Protein AF-F6FWV5-F1 (afdb_monomer_lite)

Foldseek 3Di:
DVQLV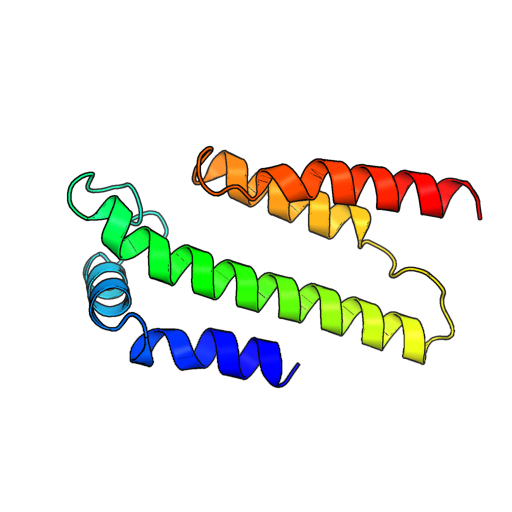VQLVCLCVVQVVLVVVVVVVVDPLCCPVDVVCNVSVVVSVLSNLVSVLCVVLVVQVVVCVVVVHDHGDCQLVSLVVQLVVCCVNDVPSPSVVSNVVSVVSVVVVVVD

pLDDT: mean 86.51, std 9.68, range [54.69, 96.81]

Secondary structure (DSSP, 8-state):
-HHHHHHHHHHHHH-HHHHHHHHHT-STTTTSSSHHHHHHHHHHHHHHHHHHHHHHHHHHHHHHHHTT-SSPTTHHHHHHHHHHHHHHH-GGGSGGGHHHHHHHHHHHHT--

Radius of gyration: 16.15 Å; chains: 1; bounding box: 34×23×44 Å

Organism: Isoptericola variabilis (strain 225) (NCBI:txid743718)

Sequence (112 aa):
MVLAAVHVAATPVFYPESVRSILDARVLGAVDSDPAQATLRGVAFWYVTVGLVLGLVGSSVMAAERRGDGAPRGFATLMAATGLWGVVLSAVSGFWFSFPIAWLARRSSRRR

InterPro domains:
  IPR045590 Protein of unknown function DUF6463 [PF20064] (1-111)

Structure (mmCIF, N/CA/C/O backbone):
data_AF-F6FWV5-F1
#
_entry.id   AF-F6FWV5-F1
#
loop_
_atom_site.group_PDB
_atom_site.id
_atom_site.type_symbol
_atom_site.label_atom_id
_atom_site.label_alt_id
_atom_site.label_comp_id
_atom_site.label_asym_id
_atom_site.label_entity_id
_atom_site.label_seq_id
_atom_site.pdbx_PDB_ins_code
_atom_site.Cartn_x
_atom_site.Cartn_y
_atom_site.Cartn_z
_atom_site.occupancy
_atom_site.B_iso_or_equiv
_atom_site.auth_seq_id
_atom_site.auth_comp_id
_atom_site.auth_asym_id
_atom_site.auth_atom_id
_atom_site.pdbx_PDB_model_num
ATOM 1 N N . MET A 1 1 ? -12.416 -9.954 1.082 1.00 83.50 1 MET A N 1
ATOM 2 C CA . MET A 1 1 ? -11.261 -10.823 0.750 1.00 83.50 1 MET A CA 1
ATOM 3 C C . MET A 1 1 ? -11.247 -11.228 -0.706 1.00 83.50 1 MET A C 1
ATOM 5 O O . MET A 1 1 ? -10.224 -11.027 -1.339 1.00 83.50 1 MET A O 1
ATOM 9 N N . VAL A 1 2 ? -12.377 -11.689 -1.251 1.00 88.69 2 VAL A N 1
ATOM 10 C CA . VAL A 1 2 ? -12.517 -11.979 -2.689 1.00 88.69 2 VAL A CA 1
ATOM 11 C C . VAL A 1 2 ? -12.020 -10.822 -3.556 1.00 88.69 2 VAL A C 1
ATOM 13 O O . VAL A 1 2 ? -11.195 -11.050 -4.424 1.00 88.69 2 VAL A O 1
ATOM 16 N N . LEU A 1 3 ? -12.412 -9.577 -3.258 1.00 88.31 3 LEU A N 1
ATOM 17 C CA . LEU A 1 3 ? -11.939 -8.410 -4.011 1.00 88.31 3 LEU A CA 1
ATOM 18 C C . LEU A 1 3 ? -10.408 -8.274 -4.018 1.00 88.31 3 LEU A C 1
ATOM 20 O O . LEU A 1 3 ? -9.832 -8.089 -5.078 1.00 88.31 3 LEU A O 1
ATOM 24 N N . ALA A 1 4 ? -9.749 -8.388 -2.861 1.00 89.25 4 ALA A N 1
ATOM 25 C CA . ALA A 1 4 ? -8.291 -8.295 -2.765 1.00 89.25 4 ALA A CA 1
ATOM 26 C C . ALA A 1 4 ? -7.599 -9.437 -3.526 1.00 89.25 4 ALA A C 1
ATOM 28 O O . ALA A 1 4 ? -6.635 -9.201 -4.246 1.00 89.25 4 ALA A O 1
ATOM 29 N N . ALA A 1 5 ? -8.131 -10.659 -3.413 1.00 90.44 5 ALA A N 1
ATOM 30 C CA . ALA A 1 5 ? -7.624 -11.816 -4.141 1.00 90.44 5 ALA A CA 1
ATOM 31 C C . ALA A 1 5 ? -7.782 -11.643 -5.658 1.00 90.44 5 ALA A C 1
ATOM 33 O O . ALA A 1 5 ? -6.816 -11.824 -6.389 1.00 90.44 5 ALA A O 1
ATOM 34 N N . VAL A 1 6 ? -8.965 -11.229 -6.123 1.00 93.75 6 VAL A N 1
ATOM 35 C CA . VAL A 1 6 ? -9.241 -10.943 -7.538 1.00 93.75 6 VAL A CA 1
ATOM 36 C C . VAL A 1 6 ? -8.359 -9.806 -8.042 1.00 93.75 6 VAL A C 1
ATOM 38 O O . VAL A 1 6 ? -7.794 -9.926 -9.120 1.00 93.75 6 VAL A O 1
ATOM 41 N N . HIS A 1 7 ? -8.183 -8.741 -7.259 1.00 91.12 7 HIS A N 1
ATOM 42 C CA . HIS A 1 7 ? -7.312 -7.622 -7.606 1.00 91.12 7 HIS A CA 1
ATOM 43 C C . HIS A 1 7 ? -5.877 -8.106 -7.832 1.00 91.12 7 HIS A C 1
ATOM 45 O O . HIS A 1 7 ? -5.339 -7.948 -8.918 1.00 91.12 7 HIS A O 1
ATOM 51 N N . VAL A 1 8 ? -5.282 -8.807 -6.864 1.00 92.62 8 VAL A N 1
ATOM 52 C CA . VAL A 1 8 ? -3.916 -9.334 -7.012 1.00 92.62 8 VAL A CA 1
ATOM 53 C C . VAL A 1 8 ? -3.823 -10.337 -8.169 1.00 92.62 8 VAL A C 1
ATOM 55 O O . VAL A 1 8 ? -2.886 -10.266 -8.964 1.00 92.62 8 VAL A O 1
ATOM 58 N N . ALA A 1 9 ? -4.808 -11.225 -8.318 1.00 92.94 9 ALA A N 1
ATOM 59 C CA . ALA A 1 9 ? -4.844 -12.236 -9.375 1.00 92.94 9 ALA A CA 1
ATOM 60 C C . ALA A 1 9 ? -5.047 -11.650 -10.781 1.00 92.94 9 ALA A C 1
ATOM 62 O O . ALA A 1 9 ? -4.669 -12.283 -11.763 1.00 92.94 9 ALA A O 1
ATOM 63 N N . ALA A 1 10 ? -5.612 -10.447 -10.893 1.00 92.94 10 ALA A N 1
ATOM 64 C CA . ALA A 1 10 ? -5.810 -9.770 -12.167 1.00 92.94 10 ALA A CA 1
ATOM 65 C C . ALA A 1 10 ? -4.547 -9.053 -12.674 1.00 92.94 10 ALA A C 1
ATOM 67 O O . ALA A 1 10 ? -4.486 -8.679 -13.844 1.00 92.94 10 ALA A O 1
ATOM 68 N N . THR A 1 11 ? -3.513 -8.905 -11.840 1.00 92.44 11 THR A N 1
ATOM 69 C CA . THR A 1 11 ? -2.227 -8.294 -12.222 1.00 92.44 11 THR A CA 1
ATOM 70 C C . THR A 1 11 ? -1.633 -8.851 -13.528 1.00 92.44 11 THR A C 1
ATOM 72 O O . THR A 1 11 ? -1.330 -8.042 -14.400 1.00 92.44 11 THR A O 1
ATOM 75 N N . PRO A 1 12 ? -1.481 -10.178 -13.744 1.00 91.31 12 PRO A N 1
ATOM 76 C CA . PRO A 1 12 ? -0.946 -10.706 -15.005 1.00 91.31 12 PRO A CA 1
ATOM 77 C C . PRO A 1 12 ? -1.849 -10.457 -16.222 1.00 91.31 12 PRO A C 1
ATOM 79 O O . PRO A 1 12 ? -1.363 -10.530 -17.346 1.00 91.31 12 PRO A O 1
ATOM 82 N N . VAL A 1 13 ? -3.139 -10.171 -16.017 1.00 94.12 13 VAL A N 1
ATOM 83 C CA . VAL A 1 13 ? -4.089 -9.862 -17.097 1.00 94.12 13 VAL A CA 1
ATOM 84 C C . VAL A 1 13 ? -3.999 -8.388 -17.488 1.00 94.12 13 VAL A C 1
ATOM 86 O O . VAL A 1 13 ? -3.947 -8.075 -18.673 1.00 94.12 13 VAL A O 1
ATOM 89 N N . PHE A 1 14 ? -3.951 -7.483 -16.507 1.00 90.75 14 PHE A N 1
ATOM 90 C CA . PHE A 1 14 ? -3.906 -6.037 -16.755 1.00 90.75 14 PHE A CA 1
ATOM 91 C C . PHE A 1 14 ? -2.498 -5.500 -17.029 1.00 90.75 14 PHE A C 1
ATOM 93 O O . PHE A 1 14 ? -2.353 -4.526 -17.762 1.00 90.75 14 PHE A O 1
ATOM 100 N N . TYR A 1 15 ? -1.465 -6.133 -16.467 1.00 90.25 15 TYR A N 1
ATOM 101 C CA . TYR A 1 15 ? -0.072 -5.683 -16.553 1.00 90.25 15 TYR A CA 1
ATOM 102 C C . TYR A 1 15 ? 0.893 -6.817 -16.949 1.00 90.25 15 TYR A C 1
ATOM 104 O O . TYR A 1 15 ? 1.887 -7.060 -16.255 1.00 90.25 15 TYR A O 1
ATOM 112 N N . PRO A 1 16 ? 0.634 -7.539 -18.057 1.00 89.69 16 PRO A N 1
ATOM 113 C CA . PRO A 1 16 ? 1.426 -8.706 -18.446 1.00 89.69 16 PRO A CA 1
ATOM 114 C C . PRO A 1 16 ? 2.905 -8.370 -18.689 1.00 89.69 16 PRO A C 1
ATOM 116 O O . PRO A 1 16 ? 3.784 -9.130 -18.283 1.00 89.69 16 PRO A O 1
ATOM 119 N N . GLU A 1 17 ? 3.193 -7.229 -19.319 1.00 87.56 17 GLU A N 1
ATOM 120 C CA . GLU A 1 17 ? 4.561 -6.785 -19.625 1.00 87.56 17 GLU A CA 1
ATOM 121 C C . GLU A 1 17 ? 5.341 -6.423 -18.360 1.00 87.56 17 GLU A C 1
ATOM 123 O O . GLU A 1 17 ? 6.477 -6.860 -18.178 1.00 87.56 17 GLU A O 1
ATOM 128 N N . SER A 1 18 ? 4.701 -5.700 -17.442 1.00 85.38 18 SER A N 1
ATOM 129 C CA . SER A 1 18 ? 5.262 -5.361 -16.137 1.00 85.38 18 SER A CA 1
ATOM 130 C C . SER A 1 18 ? 5.596 -6.610 -15.324 1.00 85.38 18 SER A C 1
ATOM 132 O O . SER A 1 18 ? 6.685 -6.701 -14.764 1.00 85.38 18 SER A O 1
ATOM 134 N N . VAL A 1 19 ? 4.687 -7.594 -15.283 1.00 84.75 19 VAL A N 1
ATOM 135 C CA . VAL A 1 19 ? 4.899 -8.852 -14.552 1.00 84.75 19 VAL A CA 1
ATOM 136 C C . VAL A 1 19 ? 6.071 -9.634 -15.139 1.00 84.75 19 VAL A C 1
ATOM 138 O O . VAL A 1 19 ? 6.955 -10.033 -14.385 1.00 84.75 19 VAL A O 1
ATOM 141 N N . ARG A 1 20 ? 6.127 -9.810 -16.467 1.00 85.88 20 ARG A N 1
ATOM 142 C CA . ARG A 1 20 ? 7.262 -10.478 -17.131 1.00 85.88 20 ARG A CA 1
ATOM 143 C C . ARG A 1 20 ? 8.577 -9.767 -16.828 1.00 85.88 20 ARG A C 1
ATOM 145 O O . ARG A 1 20 ? 9.510 -10.399 -16.354 1.00 85.88 20 ARG A O 1
ATOM 152 N N . SER A 1 21 ? 8.605 -8.443 -16.976 1.00 83.44 21 SER A N 1
ATOM 153 C CA . SER A 1 21 ? 9.795 -7.626 -16.720 1.00 83.44 21 SER A CA 1
ATOM 154 C C . SER A 1 21 ? 10.299 -7.731 -15.272 1.00 83.44 21 SER A C 1
ATOM 156 O O . SER A 1 21 ? 11.509 -7.749 -15.047 1.00 83.44 21 SER A O 1
ATOM 158 N N . ILE A 1 22 ? 9.400 -7.827 -14.283 1.00 80.44 22 ILE A N 1
ATOM 159 C CA . ILE A 1 22 ? 9.766 -8.051 -12.872 1.00 80.44 22 ILE A CA 1
ATOM 160 C C . ILE A 1 22 ? 10.319 -9.467 -12.661 1.00 80.44 22 ILE A C 1
ATOM 162 O O . ILE A 1 22 ? 11.329 -9.631 -11.976 1.00 80.44 22 ILE A O 1
ATOM 166 N N . LEU A 1 23 ? 9.673 -10.488 -13.235 1.00 82.75 23 LEU A N 1
ATOM 167 C CA . LEU A 1 23 ? 10.102 -11.885 -13.106 1.00 82.75 23 LEU A CA 1
ATOM 168 C C . LEU A 1 23 ? 11.475 -12.120 -13.751 1.00 82.75 23 LEU A C 1
ATOM 170 O O . LEU A 1 23 ? 12.333 -12.766 -13.146 1.00 82.75 23 LEU A O 1
ATOM 174 N N . ASP A 1 24 ? 11.706 -11.540 -14.928 1.00 82.12 24 ASP A N 1
ATOM 175 C CA . ASP A 1 24 ? 12.974 -11.625 -15.657 1.00 82.12 24 ASP A CA 1
ATOM 176 C C . ASP A 1 24 ? 14.116 -10.944 -14.896 1.00 82.12 24 ASP A C 1
ATOM 178 O O . ASP A 1 24 ? 15.253 -11.416 -14.915 1.00 82.12 24 ASP A O 1
ATOM 182 N N . ALA A 1 25 ? 13.809 -9.873 -14.160 1.00 75.31 25 ALA A N 1
ATOM 183 C CA . ALA A 1 25 ? 14.787 -9.167 -13.344 1.00 75.31 25 ALA A CA 1
ATOM 184 C C . ALA A 1 25 ? 15.220 -9.943 -12.084 1.00 75.31 25 ALA A C 1
ATOM 186 O O . ALA A 1 25 ? 16.210 -9.556 -11.469 1.00 75.31 25 ALA A O 1
ATOM 187 N N . ARG A 1 26 ? 14.509 -11.017 -11.693 1.00 70.88 26 ARG A N 1
ATOM 188 C CA . ARG A 1 26 ? 14.813 -11.954 -10.580 1.00 70.88 26 ARG A CA 1
ATOM 189 C C . ARG A 1 26 ? 15.130 -11.339 -9.202 1.00 70.88 26 ARG A C 1
ATOM 191 O O . ARG A 1 26 ? 15.494 -12.075 -8.288 1.00 70.88 26 ARG A O 1
ATOM 198 N N . VAL A 1 27 ? 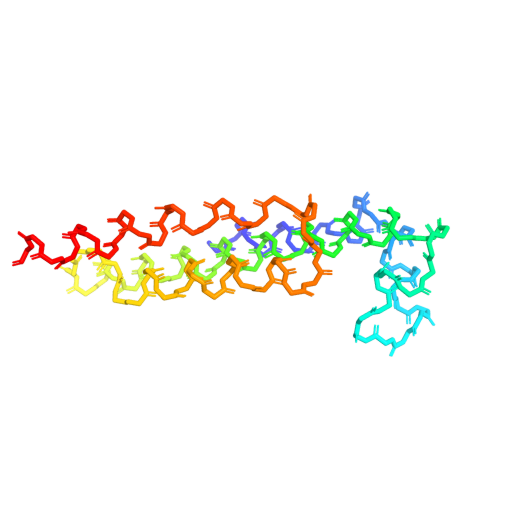14.983 -10.028 -9.015 1.00 59.59 27 VAL A N 1
ATOM 199 C CA . VAL A 1 27 ? 15.386 -9.310 -7.796 1.00 59.59 27 VAL A CA 1
ATOM 200 C C . VAL A 1 27 ? 14.198 -8.565 -7.193 1.00 59.59 27 VAL A C 1
ATOM 202 O O . VAL A 1 27 ? 13.572 -7.715 -7.832 1.00 59.59 27 VAL A O 1
ATOM 205 N N . LEU A 1 28 ? 13.926 -8.844 -5.915 1.00 54.69 28 LEU A N 1
ATOM 206 C CA . LEU A 1 28 ? 13.069 -8.022 -5.061 1.00 54.69 28 LEU A CA 1
ATOM 207 C C . LEU A 1 28 ? 13.750 -6.653 -4.889 1.00 54.69 28 LEU A C 1
ATOM 209 O O . LEU A 1 28 ? 14.750 -6.548 -4.187 1.00 54.69 28 LEU A O 1
ATOM 213 N N . GLY A 1 29 ? 13.254 -5.631 -5.592 1.00 58.16 29 GLY A N 1
ATOM 214 C CA . GLY A 1 29 ? 13.871 -4.295 -5.658 1.00 58.16 29 GLY A CA 1
ATOM 215 C C . GLY A 1 29 ? 14.214 -3.818 -7.074 1.00 58.16 29 GL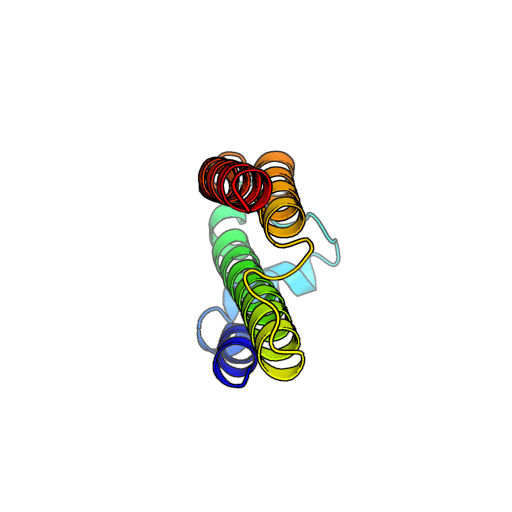Y A C 1
ATOM 216 O O . GLY A 1 29 ? 14.608 -2.671 -7.248 1.00 58.16 29 GLY A O 1
ATOM 217 N N . ALA A 1 30 ? 14.002 -4.647 -8.103 1.00 59.22 30 ALA A N 1
ATOM 218 C CA . ALA A 1 30 ? 14.267 -4.280 -9.498 1.00 59.22 30 ALA A CA 1
ATOM 219 C C . ALA A 1 30 ? 13.260 -3.293 -10.117 1.00 59.22 30 ALA A C 1
ATOM 221 O O . ALA A 1 30 ? 13.347 -2.987 -11.310 1.00 59.22 30 ALA A O 1
ATOM 222 N N . VAL A 1 31 ? 12.275 -2.834 -9.338 1.00 61.91 31 VAL A N 1
ATOM 223 C CA . VAL A 1 31 ? 11.269 -1.884 -9.820 1.00 61.91 31 VAL A CA 1
ATOM 224 C C . VAL A 1 31 ? 11.957 -0.599 -10.259 1.00 61.91 31 VAL A C 1
ATOM 226 O O . VAL A 1 31 ? 11.733 -0.203 -11.386 1.00 61.91 31 VAL A O 1
ATOM 229 N N . ASP A 1 32 ? 12.890 -0.057 -9.473 1.00 62.62 32 ASP A N 1
ATOM 230 C CA . ASP A 1 32 ? 13.609 1.182 -9.814 1.00 62.62 32 ASP A CA 1
ATOM 231 C C . ASP A 1 32 ? 15.070 0.953 -10.244 1.00 62.62 32 ASP A C 1
ATOM 233 O O . ASP A 1 32 ? 15.829 1.902 -10.426 1.00 62.62 32 ASP A O 1
ATOM 237 N N . SER A 1 33 ? 15.499 -0.303 -10.421 1.00 67.88 33 SER A N 1
ATOM 238 C CA . SER A 1 33 ? 16.897 -0.611 -10.765 1.00 67.88 33 SER A CA 1
ATOM 239 C C . SER A 1 33 ? 17.285 -0.184 -12.182 1.00 67.88 33 SER A C 1
ATOM 241 O O . SER A 1 33 ? 18.463 -0.002 -12.467 1.00 67.88 33 SER A O 1
ATOM 243 N N . ASP A 1 34 ? 16.301 -0.082 -13.077 1.00 70.31 34 ASP A N 1
ATOM 244 C CA . ASP A 1 34 ? 16.469 0.402 -14.445 1.00 70.31 34 ASP A CA 1
ATOM 245 C C . ASP A 1 34 ? 15.484 1.560 -14.683 1.00 70.31 34 ASP A C 1
ATOM 247 O O . ASP A 1 34 ? 14.277 1.311 -14.781 1.00 70.31 34 ASP A O 1
ATOM 251 N N . PRO A 1 35 ? 15.969 2.812 -14.795 1.00 71.50 35 PRO A N 1
ATOM 252 C CA . PRO A 1 35 ? 15.123 3.983 -15.011 1.00 71.50 35 PRO A CA 1
ATOM 253 C C . PRO A 1 35 ? 14.223 3.875 -16.247 1.00 71.50 35 PRO A C 1
ATOM 255 O O . PRO A 1 35 ? 13.124 4.425 -16.245 1.00 71.50 35 PRO A O 1
ATOM 258 N N . ALA A 1 36 ? 14.651 3.150 -17.289 1.00 75.62 36 A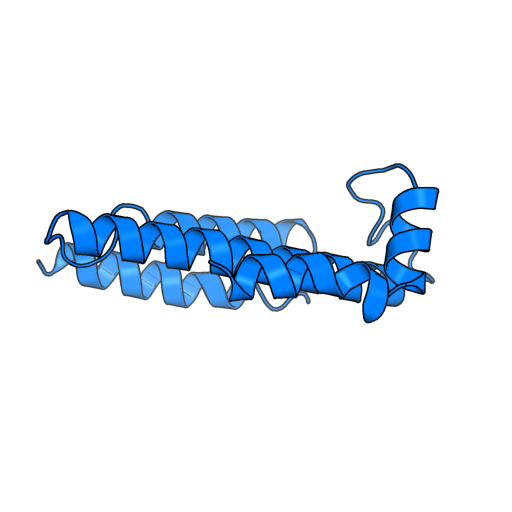LA A N 1
ATOM 259 C CA . ALA A 1 36 ? 13.861 2.971 -18.506 1.00 75.62 36 ALA A CA 1
ATOM 260 C C . ALA A 1 36 ? 12.649 2.048 -18.288 1.00 75.62 36 ALA A C 1
ATOM 262 O O . ALA A 1 36 ? 11.630 2.186 -18.962 1.00 75.62 36 ALA A O 1
ATOM 263 N N . GLN A 1 37 ? 12.744 1.127 -17.326 1.00 75.38 37 GLN A N 1
ATOM 264 C CA . GLN A 1 37 ? 11.711 0.137 -17.008 1.00 75.38 37 GLN A CA 1
ATOM 265 C C . GLN A 1 37 ? 10.934 0.479 -15.732 1.00 75.38 37 GLN A C 1
ATOM 267 O O . GLN A 1 37 ? 9.945 -0.191 -15.422 1.00 75.38 37 GLN A O 1
ATOM 272 N N . ALA A 1 38 ? 11.357 1.511 -14.996 1.00 76.38 38 ALA A N 1
ATOM 273 C CA . ALA A 1 38 ? 10.831 1.828 -13.675 1.00 76.38 38 ALA A CA 1
ATOM 274 C C . ALA A 1 38 ? 9.335 2.125 -13.680 1.00 76.38 38 ALA A C 1
ATOM 276 O O . ALA A 1 38 ? 8.568 1.544 -12.910 1.00 76.38 38 ALA A O 1
ATOM 277 N N . THR A 1 39 ? 8.891 2.935 -14.641 1.00 79.69 39 THR A N 1
ATOM 278 C CA . THR A 1 39 ? 7.468 3.205 -14.846 1.00 79.69 39 THR A CA 1
ATOM 279 C C . THR A 1 39 ? 6.699 1.918 -15.129 1.00 79.69 39 THR A C 1
ATOM 281 O O . THR A 1 39 ? 5.688 1.665 -14.481 1.00 79.69 39 THR A O 1
ATOM 284 N N . LEU A 1 40 ? 7.189 1.073 -16.046 1.00 82.94 40 LEU A N 1
ATOM 285 C CA . LEU A 1 40 ? 6.507 -0.158 -16.450 1.00 82.94 40 LEU A CA 1
ATOM 286 C C . LEU A 1 40 ? 6.377 -1.138 -15.277 1.00 82.94 40 LEU A C 1
ATOM 288 O O . LEU A 1 40 ? 5.278 -1.611 -14.988 1.00 82.94 40 LEU A O 1
ATOM 292 N N . ARG A 1 41 ? 7.477 -1.433 -14.576 1.00 83.06 41 ARG A N 1
ATOM 293 C CA . ARG A 1 41 ? 7.493 -2.356 -13.428 1.00 83.06 41 ARG A CA 1
ATOM 294 C C . ARG A 1 41 ? 6.697 -1.801 -12.248 1.00 83.06 41 ARG A C 1
ATOM 296 O O . ARG A 1 41 ? 5.988 -2.551 -11.574 1.00 83.06 41 ARG A O 1
ATOM 303 N N . GLY A 1 42 ? 6.766 -0.489 -12.034 1.00 83.00 42 GLY A N 1
ATOM 304 C CA . GLY A 1 42 ? 6.093 0.201 -10.941 1.00 83.00 42 GLY A CA 1
ATOM 305 C C . GLY A 1 42 ? 4.588 -0.032 -10.933 1.00 83.00 42 GLY A C 1
ATOM 306 O O . GLY A 1 42 ? 4.032 -0.316 -9.874 1.00 83.00 42 GLY A O 1
ATOM 307 N N . VAL A 1 43 ? 3.923 0.006 -12.094 1.00 86.56 43 VAL A N 1
ATOM 308 C CA . VAL A 1 43 ? 2.456 -0.120 -12.142 1.00 86.56 43 VAL A CA 1
ATOM 309 C C . VAL A 1 43 ? 1.976 -1.451 -11.558 1.00 86.56 43 VAL A C 1
ATOM 311 O O . VAL A 1 43 ? 1.133 -1.451 -10.663 1.00 86.56 43 VAL A O 1
ATOM 314 N N . ALA A 1 44 ? 2.544 -2.582 -11.990 1.00 87.25 44 ALA A N 1
ATOM 315 C CA . ALA A 1 44 ? 2.156 -3.893 -11.462 1.00 87.25 44 ALA A CA 1
ATOM 316 C C . ALA A 1 44 ? 2.540 -4.066 -9.988 1.00 87.25 44 ALA A C 1
ATOM 318 O O . ALA A 1 44 ? 1.756 -4.606 -9.206 1.00 87.25 44 ALA A O 1
ATOM 319 N N . PHE A 1 45 ? 3.724 -3.589 -9.595 1.00 88.56 45 PHE A N 1
ATOM 320 C CA . PHE A 1 45 ? 4.186 -3.676 -8.212 1.00 88.56 45 PHE A CA 1
ATOM 321 C C . PHE A 1 45 ? 3.248 -2.934 -7.250 1.00 88.56 45 PHE A C 1
ATOM 323 O O . PHE A 1 45 ? 2.808 -3.492 -6.237 1.00 88.56 45 PHE A O 1
ATOM 330 N N . TRP A 1 46 ? 2.898 -1.688 -7.577 1.00 89.12 46 TRP A N 1
ATOM 331 C CA . TRP A 1 46 ? 2.015 -0.877 -6.743 1.00 89.12 46 TRP A CA 1
ATOM 332 C C . TRP A 1 46 ? 0.578 -1.393 -6.762 1.00 89.12 46 TRP A C 1
ATOM 334 O O . TRP A 1 46 ? -0.059 -1.420 -5.711 1.00 89.12 46 TRP A O 1
ATOM 344 N N . TYR A 1 47 ? 0.099 -1.894 -7.903 1.00 90.31 47 TYR A N 1
ATOM 345 C CA . TYR A 1 47 ? -1.214 -2.532 -8.012 1.00 90.31 47 TYR A CA 1
ATOM 346 C C . TYR A 1 47 ? -1.344 -3.743 -7.072 1.00 90.31 47 TYR A C 1
ATOM 348 O O . TYR A 1 47 ? -2.265 -3.816 -6.255 1.00 90.31 47 TYR A O 1
ATOM 356 N N . VAL A 1 48 ? -0.362 -4.651 -7.086 1.00 91.94 48 VAL A N 1
ATOM 357 C CA . VAL A 1 48 ? -0.318 -5.790 -6.153 1.00 91.94 48 VAL A CA 1
ATOM 358 C C . VAL A 1 48 ? -0.235 -5.313 -4.704 1.00 91.94 48 VAL A C 1
ATOM 360 O O . VAL A 1 48 ? -0.980 -5.804 -3.855 1.00 91.94 48 VAL A O 1
ATOM 363 N N . THR A 1 49 ? 0.629 -4.337 -4.416 1.00 91.75 49 THR A N 1
ATOM 364 C CA . THR A 1 49 ? 0.806 -3.791 -3.061 1.00 91.75 49 THR A CA 1
ATOM 365 C C . THR A 1 49 ? -0.511 -3.245 -2.502 1.00 91.75 49 THR A C 1
ATOM 367 O O . THR A 1 49 ? -0.877 -3.578 -1.373 1.00 91.75 49 THR A O 1
ATOM 370 N N . VAL A 1 50 ? -1.268 -2.471 -3.290 1.00 91.88 50 VAL A N 1
ATOM 371 C CA . VAL A 1 50 ? -2.601 -1.980 -2.900 1.00 91.88 50 VAL A CA 1
ATOM 372 C C . VAL A 1 50 ? -3.544 -3.146 -2.606 1.00 91.88 50 VAL A C 1
ATOM 374 O O . VAL A 1 50 ? -4.188 -3.159 -1.555 1.00 91.88 50 VAL A O 1
ATOM 377 N N . GLY A 1 51 ? -3.595 -4.154 -3.482 1.00 93.00 51 GLY A N 1
ATOM 378 C CA . GLY A 1 51 ? -4.418 -5.348 -3.277 1.00 93.00 51 GLY A CA 1
ATOM 379 C C . GLY A 1 51 ? -4.114 -6.071 -1.962 1.00 93.00 51 GLY A C 1
ATOM 380 O O . GLY A 1 51 ? -5.033 -6.413 -1.213 1.00 93.00 51 GLY A O 1
ATOM 381 N N . LEU A 1 52 ? -2.831 -6.246 -1.634 1.00 94.44 52 LEU A N 1
ATOM 382 C CA . LEU A 1 52 ? -2.398 -6.871 -0.381 1.00 94.44 52 LEU A CA 1
ATOM 383 C C . LEU A 1 52 ? -2.794 -6.036 0.843 1.00 94.44 52 LEU A C 1
ATOM 385 O O . LEU A 1 52 ? -3.339 -6.582 1.804 1.00 94.44 52 LEU A O 1
ATOM 389 N N . VAL A 1 53 ? -2.592 -4.715 0.802 1.00 94.00 53 VAL A N 1
ATOM 390 C CA . VAL A 1 53 ? -2.994 -3.808 1.891 1.00 94.00 53 VAL A CA 1
ATOM 391 C C . VAL A 1 53 ? -4.509 -3.847 2.103 1.00 94.00 53 VAL A C 1
ATOM 393 O O . VAL A 1 53 ? -4.957 -3.977 3.243 1.00 94.00 53 VAL A O 1
ATOM 396 N N . LEU A 1 54 ? -5.312 -3.819 1.033 1.00 92.69 54 LEU A N 1
ATOM 397 C CA . LEU A 1 54 ? -6.771 -3.965 1.113 1.00 92.69 54 LEU A CA 1
ATOM 398 C C . LEU A 1 54 ? -7.177 -5.310 1.733 1.00 92.69 54 LEU A C 1
ATOM 400 O O . LEU A 1 54 ? -8.110 -5.372 2.538 1.00 92.69 54 LEU A O 1
ATOM 404 N N . GLY A 1 55 ? -6.461 -6.385 1.394 1.00 94.88 55 GLY A N 1
ATOM 405 C CA . GLY A 1 55 ? -6.635 -7.707 1.996 1.00 94.88 55 GLY A CA 1
ATOM 406 C C . GLY A 1 55 ? -6.350 -7.717 3.502 1.00 94.88 55 GLY A C 1
ATOM 407 O O . GLY A 1 55 ? -7.149 -8.231 4.288 1.00 94.88 55 GLY A O 1
ATOM 408 N N . LEU A 1 56 ? -5.250 -7.101 3.931 1.00 94.00 56 LEU A N 1
ATOM 409 C CA . LEU A 1 56 ? -4.890 -7.001 5.348 1.00 94.00 56 LEU A CA 1
ATOM 410 C C . LEU A 1 56 ? -5.893 -6.150 6.130 1.00 94.00 56 LEU A C 1
ATOM 412 O O . LEU A 1 56 ? -6.383 -6.579 7.176 1.00 94.00 56 LEU A O 1
ATOM 416 N N . VAL A 1 57 ? -6.257 -4.980 5.601 1.00 93.19 57 VAL A N 1
ATOM 417 C CA . VAL A 1 57 ? -7.248 -4.092 6.220 1.00 93.19 57 VAL A CA 1
ATOM 418 C C . VAL A 1 57 ? -8.590 -4.804 6.343 1.00 93.19 57 VAL A C 1
ATOM 420 O O . VAL A 1 57 ? -9.113 -4.915 7.451 1.00 93.19 57 VAL A O 1
ATOM 423 N N . GLY A 1 58 ? -9.119 -5.358 5.250 1.00 93.00 58 GLY A N 1
ATOM 424 C CA . GLY A 1 58 ? -10.407 -6.047 5.280 1.00 93.00 58 GLY A CA 1
ATOM 425 C C . GLY A 1 58 ? -10.412 -7.257 6.220 1.00 93.00 58 GLY A C 1
ATOM 426 O O . GLY A 1 58 ? -11.401 -7.487 6.910 1.00 93.00 58 GLY A O 1
ATOM 427 N N . SER A 1 59 ? -9.304 -8.003 6.307 1.00 93.19 59 SER A N 1
ATOM 428 C CA . SER A 1 59 ? -9.172 -9.115 7.259 1.00 93.19 59 SER A CA 1
ATOM 429 C C . SER A 1 59 ? -9.178 -8.623 8.703 1.00 93.19 59 SER A C 1
ATOM 431 O O . SER A 1 59 ? -9.835 -9.218 9.554 1.00 93.19 59 SER A O 1
ATOM 433 N N . SER A 1 60 ? -8.473 -7.521 8.978 1.00 91.75 60 SER A N 1
ATOM 434 C CA . SER A 1 60 ? -8.399 -6.931 10.316 1.00 91.75 60 SER A CA 1
ATOM 435 C C . SER A 1 60 ? -9.761 -6.423 10.798 1.00 91.75 60 SER A C 1
ATOM 437 O O . SER A 1 60 ? -10.116 -6.649 11.954 1.00 91.75 60 SER A O 1
ATOM 439 N N . VAL A 1 61 ? -10.542 -5.814 9.898 1.00 92.19 61 VAL A N 1
ATOM 440 C CA . VAL A 1 61 ? -11.911 -5.347 10.159 1.00 92.19 61 VAL A CA 1
ATOM 441 C C . VAL A 1 61 ? -12.829 -6.528 10.427 1.00 92.19 61 VAL A C 1
ATOM 443 O O . VAL A 1 61 ? -13.410 -6.602 11.503 1.00 92.19 61 VAL A O 1
ATOM 446 N N . MET A 1 62 ? -12.861 -7.512 9.526 1.00 92.38 62 MET A N 1
ATOM 447 C CA . MET A 1 62 ? -13.688 -8.709 9.695 1.00 92.38 62 MET A CA 1
ATOM 448 C C . MET A 1 62 ? -13.367 -9.452 11.003 1.00 92.38 62 MET A C 1
ATOM 450 O O . MET A 1 62 ? -14.259 -9.962 11.676 1.00 92.38 62 MET A O 1
ATOM 454 N N . ALA A 1 63 ? -12.090 -9.519 11.391 1.00 91.12 63 ALA A N 1
ATOM 455 C CA . ALA A 1 63 ? -11.688 -10.130 12.653 1.00 91.12 63 ALA A CA 1
ATOM 456 C C . ALA A 1 63 ? -12.132 -9.316 13.880 1.00 91.12 63 ALA A C 1
ATOM 458 O O . ALA A 1 63 ? -12.459 -9.912 14.903 1.00 91.12 63 ALA A O 1
ATOM 459 N N . ALA A 1 64 ? -12.126 -7.982 13.801 1.00 91.56 64 ALA A N 1
ATOM 460 C CA . ALA A 1 64 ? -12.608 -7.112 14.873 1.00 91.56 64 ALA A CA 1
ATOM 461 C C . ALA A 1 64 ? -14.133 -7.217 15.036 1.00 91.56 64 ALA A C 1
ATOM 463 O O . ALA A 1 64 ? -14.608 -7.445 16.145 1.00 91.56 64 ALA A O 1
ATOM 464 N N . GLU A 1 65 ? -14.877 -7.180 13.928 1.00 92.31 65 GLU A N 1
ATOM 465 C CA . GLU A 1 65 ? -16.337 -7.336 13.914 1.00 92.31 65 GLU A CA 1
ATOM 466 C C . GLU A 1 65 ? -16.774 -8.661 14.545 1.00 92.31 65 GLU A C 1
ATOM 468 O O . GLU A 1 65 ? -17.658 -8.685 15.396 1.00 92.31 65 GLU A O 1
ATOM 473 N N . ARG A 1 66 ? -16.098 -9.769 14.207 1.00 93.25 66 ARG A N 1
ATOM 474 C CA . ARG A 1 66 ? -16.381 -11.095 14.788 1.00 93.25 66 ARG A CA 1
ATOM 475 C C . ARG A 1 66 ? -16.167 -11.167 16.300 1.00 93.25 66 ARG A C 1
ATOM 477 O O . ARG A 1 66 ? -16.758 -12.024 16.946 1.00 93.25 66 ARG A O 1
ATOM 484 N N . ARG A 1 67 ? -15.308 -10.311 16.856 1.00 91.69 67 ARG A N 1
ATOM 485 C CA . ARG A 1 67 ? -15.063 -10.221 18.303 1.00 91.69 67 ARG A CA 1
ATOM 486 C C . ARG A 1 67 ? -15.998 -9.233 19.004 1.00 91.69 67 ARG A C 1
ATOM 488 O O . ARG A 1 67 ? -15.931 -9.125 20.222 1.00 91.69 67 ARG A O 1
ATOM 495 N N . GLY A 1 68 ? -16.838 -8.509 18.258 1.00 88.56 68 GLY A N 1
ATOM 496 C CA . GLY A 1 68 ? -17.607 -7.382 18.789 1.00 88.56 68 GLY A CA 1
ATOM 497 C C . GLY A 1 68 ? -16.724 -6.200 19.205 1.00 88.56 68 GLY A C 1
ATOM 498 O O . GLY A 1 68 ? -17.168 -5.330 19.952 1.00 88.56 68 GLY A O 1
ATOM 499 N N . ASP A 1 69 ? -15.468 -6.173 18.748 1.00 84.56 69 ASP A N 1
ATOM 500 C CA . ASP A 1 69 ? -14.552 -5.070 19.005 1.00 84.56 69 ASP A CA 1
ATOM 501 C C . ASP A 1 69 ? -14.948 -3.846 18.160 1.00 84.56 69 ASP A C 1
ATOM 503 O O . ASP A 1 69 ? -15.589 -3.951 17.114 1.00 84.56 69 ASP A O 1
ATOM 507 N N . GLY A 1 70 ? -14.509 -2.663 18.594 1.00 82.94 70 GLY A N 1
ATOM 508 C CA . GLY A 1 70 ? -14.550 -1.456 17.770 1.00 82.94 70 GLY A CA 1
ATOM 509 C C . GLY A 1 70 ? -13.474 -1.461 16.675 1.00 82.94 70 GLY A C 1
ATOM 510 O O . GLY A 1 70 ? -13.319 -2.404 15.905 1.00 82.94 70 GLY A O 1
ATOM 511 N N . ALA A 1 71 ? -12.695 -0.381 16.590 1.00 81.81 71 ALA A N 1
ATOM 512 C CA . ALA A 1 71 ? -11.631 -0.276 15.592 1.00 81.81 71 ALA A CA 1
ATOM 513 C C . ALA A 1 71 ? -10.592 -1.420 15.725 1.00 81.81 71 ALA A C 1
ATOM 515 O O . ALA A 1 71 ? -10.190 -1.737 16.851 1.00 81.81 71 ALA A O 1
ATOM 516 N N . PRO A 1 72 ? -10.096 -2.004 14.612 1.00 88.12 72 PRO A N 1
ATOM 517 C CA . PRO A 1 72 ? -9.140 -3.105 14.671 1.00 88.12 72 PRO A CA 1
ATOM 518 C C . PRO A 1 72 ? -7.856 -2.731 15.413 1.00 88.12 72 PRO A C 1
ATOM 520 O O . PRO A 1 72 ? -7.195 -1.730 15.106 1.00 88.12 72 PRO A O 1
ATOM 523 N N . ARG A 1 73 ? -7.460 -3.580 16.368 1.00 84.94 73 ARG A N 1
ATOM 524 C CA . ARG A 1 73 ? -6.175 -3.451 17.066 1.00 84.94 73 ARG A CA 1
ATOM 525 C C . ARG A 1 73 ? -5.043 -3.508 16.037 1.00 84.94 73 ARG A C 1
ATOM 527 O O . ARG A 1 73 ? -4.975 -4.432 15.234 1.00 84.94 73 ARG A O 1
ATOM 534 N N . GLY A 1 74 ? -4.167 -2.505 16.052 1.00 89.81 74 GLY A N 1
ATOM 535 C CA . GLY A 1 74 ? -3.028 -2.423 15.134 1.00 89.81 74 GLY A CA 1
ATOM 536 C C . GLY A 1 74 ? -3.301 -1.748 13.785 1.00 89.81 74 GLY A C 1
ATOM 537 O O . GLY A 1 74 ? -2.347 -1.567 13.033 1.00 89.81 74 GLY A O 1
ATOM 538 N N . PHE A 1 75 ? -4.526 -1.288 13.486 1.00 92.94 75 PHE A N 1
ATOM 539 C CA . PHE A 1 75 ? -4.820 -0.584 12.223 1.00 92.94 75 PHE A CA 1
ATOM 540 C C . PHE A 1 75 ? -3.922 0.648 12.010 1.00 92.94 75 PHE A C 1
ATOM 542 O O . PHE A 1 75 ? -3.350 0.831 10.938 1.00 92.94 75 PHE A O 1
ATOM 549 N N . ALA A 1 76 ? -3.709 1.451 13.059 1.00 94.19 76 ALA A N 1
ATOM 550 C CA . ALA A 1 76 ? -2.792 2.591 13.001 1.00 94.19 76 ALA A CA 1
ATOM 551 C C . ALA A 1 76 ? -1.350 2.171 12.661 1.00 94.19 76 ALA A C 1
ATOM 553 O O . ALA A 1 76 ? -0.665 2.859 11.909 1.00 94.19 76 ALA A O 1
ATOM 554 N N . THR A 1 77 ? -0.885 1.044 13.204 1.00 95.50 77 THR A N 1
ATOM 555 C CA . THR A 1 77 ? 0.457 0.513 12.926 1.00 95.50 77 THR A CA 1
ATOM 556 C C . THR A 1 77 ? 0.559 -0.004 11.496 1.00 95.50 77 THR A C 1
ATOM 558 O O . THR A 1 77 ? 1.534 0.305 10.824 1.00 95.50 77 THR A O 1
ATOM 561 N N . LEU A 1 78 ? -0.460 -0.717 11.004 1.00 95.25 78 LEU A N 1
ATOM 562 C CA . LEU A 1 78 ? -0.521 -1.191 9.621 1.00 95.25 78 LEU A CA 1
ATOM 563 C C . LEU A 1 78 ? -0.440 -0.025 8.626 1.00 95.25 78 LEU A C 1
ATOM 565 O O . LEU A 1 78 ? 0.343 -0.079 7.682 1.00 95.25 78 LEU A O 1
ATOM 569 N N . MET A 1 79 ? -1.196 1.050 8.860 1.00 96.25 79 MET A N 1
ATOM 570 C CA . MET A 1 79 ? -1.164 2.243 8.007 1.00 96.25 79 MET A CA 1
ATOM 571 C C . MET A 1 79 ? 0.185 2.969 8.075 1.00 96.25 79 MET A C 1
ATOM 573 O O . MET A 1 79 ? 0.709 3.381 7.044 1.00 96.25 79 MET A O 1
ATOM 577 N N . ALA A 1 80 ? 0.800 3.070 9.258 1.00 96.81 80 ALA A N 1
ATOM 578 C CA . ALA A 1 80 ? 2.135 3.655 9.389 1.00 96.81 80 ALA A CA 1
ATOM 579 C C . ALA A 1 80 ? 3.204 2.819 8.664 1.00 96.81 80 ALA A C 1
ATOM 581 O O . ALA A 1 80 ? 4.031 3.377 7.950 1.00 96.81 80 ALA A O 1
ATOM 582 N N . ALA A 1 81 ? 3.158 1.491 8.804 1.00 96.38 81 ALA A N 1
ATOM 583 C CA . ALA A 1 81 ? 4.058 0.574 8.109 1.00 96.38 81 ALA A CA 1
ATOM 584 C C . ALA A 1 81 ? 3.867 0.638 6.587 1.00 96.38 81 ALA A C 1
ATOM 586 O O . ALA A 1 81 ? 4.846 0.636 5.852 1.00 96.38 81 ALA A O 1
ATOM 587 N N . THR A 1 82 ? 2.623 0.768 6.122 1.00 95.31 82 THR A N 1
ATOM 588 C CA . THR A 1 82 ? 2.286 0.938 4.699 1.00 95.31 82 THR A CA 1
ATOM 589 C C . THR A 1 82 ? 2.846 2.250 4.142 1.00 95.31 82 THR A C 1
ATOM 591 O O . THR A 1 82 ? 3.436 2.262 3.064 1.00 95.31 82 THR A O 1
ATOM 594 N N . GLY A 1 83 ? 2.732 3.347 4.899 1.00 95.25 83 GLY A N 1
ATOM 595 C CA . GLY A 1 83 ? 3.332 4.627 4.522 1.00 95.25 83 GLY A CA 1
ATOM 596 C C . GLY A 1 83 ? 4.857 4.574 4.491 1.00 95.25 83 GLY A C 1
ATOM 597 O O . GLY A 1 83 ? 5.468 5.061 3.542 1.00 95.25 83 GLY A O 1
ATOM 598 N N . LEU A 1 84 ? 5.473 3.929 5.488 1.00 95.38 84 LEU A N 1
ATOM 599 C CA . LEU A 1 84 ? 6.921 3.738 5.544 1.00 95.38 84 LEU A CA 1
ATOM 600 C C . LEU A 1 84 ? 7.419 2.880 4.376 1.00 95.38 84 LEU A C 1
ATOM 602 O O . LEU A 1 84 ? 8.378 3.263 3.719 1.00 95.38 84 LEU A O 1
ATOM 606 N N . TRP A 1 85 ? 6.739 1.769 4.086 1.00 92.81 85 TRP A N 1
ATOM 607 C CA . TRP A 1 85 ? 7.003 0.911 2.929 1.00 92.81 85 TRP A CA 1
ATOM 608 C C . TRP A 1 85 ? 6.986 1.707 1.623 1.00 92.81 85 TRP A C 1
ATOM 610 O O . TRP A 1 85 ? 7.923 1.631 0.835 1.00 92.81 85 TRP A O 1
ATOM 620 N N . GLY A 1 86 ? 5.955 2.535 1.446 1.00 90.19 86 GLY A N 1
ATOM 621 C CA . GLY A 1 86 ? 5.836 3.456 0.326 1.00 90.19 86 GLY A CA 1
ATOM 622 C C . GLY A 1 86 ? 7.027 4.395 0.186 1.00 90.19 86 GLY A C 1
ATOM 623 O O . GLY A 1 86 ? 7.651 4.427 -0.864 1.00 90.19 86 GLY A O 1
ATOM 624 N N . VAL A 1 87 ? 7.365 5.133 1.247 1.00 90.06 87 VAL A N 1
ATOM 625 C CA . VAL A 1 87 ? 8.461 6.118 1.227 1.00 90.06 87 VAL A CA 1
ATOM 626 C C . VAL A 1 87 ? 9.823 5.467 1.000 1.00 90.06 87 VAL A C 1
ATOM 628 O O . VAL A 1 87 ? 10.624 6.010 0.246 1.00 90.06 87 VAL A O 1
ATOM 631 N N . VAL A 1 88 ? 10.081 4.322 1.638 1.00 89.12 88 VAL A N 1
ATOM 632 C CA . VAL A 1 88 ? 11.358 3.602 1.518 1.00 89.12 88 VAL A CA 1
ATOM 633 C C . VAL A 1 88 ? 11.583 3.107 0.094 1.00 89.12 88 VAL A C 1
ATOM 635 O O .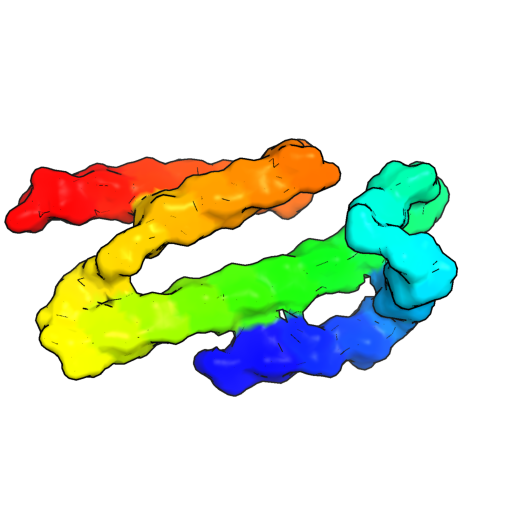 VAL A 1 88 ? 12.711 3.150 -0.386 1.00 89.12 88 VAL A O 1
ATOM 638 N N . LEU A 1 89 ? 10.527 2.644 -0.577 1.00 83.50 89 LEU A N 1
ATOM 639 C CA . LEU A 1 89 ? 10.643 2.109 -1.929 1.00 83.50 89 LEU A CA 1
ATOM 640 C C . LEU A 1 89 ? 10.530 3.183 -3.008 1.00 83.50 89 LEU A C 1
ATOM 642 O O . LEU A 1 89 ? 11.291 3.151 -3.960 1.00 83.50 89 LEU A O 1
ATOM 646 N N . SER A 1 90 ? 9.593 4.123 -2.882 1.00 83.94 90 SER A N 1
ATOM 647 C CA . SER A 1 90 ? 9.429 5.218 -3.837 1.00 83.94 90 SER A CA 1
ATOM 648 C C . SER A 1 90 ? 8.624 6.369 -3.237 1.00 83.94 90 SER A C 1
ATOM 650 O O . SER A 1 90 ? 7.413 6.264 -3.010 1.00 83.94 90 SER A O 1
ATOM 652 N N . ALA A 1 91 ? 9.266 7.523 -3.050 1.00 81.44 91 ALA A N 1
ATOM 653 C CA . ALA A 1 91 ? 8.617 8.719 -2.507 1.00 81.44 91 ALA A CA 1
ATOM 654 C C . ALA A 1 91 ? 7.419 9.203 -3.356 1.00 81.44 91 ALA A C 1
ATOM 656 O O . ALA A 1 91 ? 6.478 9.791 -2.820 1.00 81.44 91 ALA A O 1
ATOM 657 N N . VAL A 1 92 ? 7.415 8.912 -4.662 1.00 83.62 92 VAL A N 1
ATOM 658 C CA . VAL A 1 92 ? 6.347 9.307 -5.598 1.00 83.62 92 VAL A CA 1
ATOM 659 C C . VAL A 1 92 ? 5.161 8.334 -5.634 1.00 83.62 92 VAL A C 1
ATOM 661 O O . VAL A 1 92 ? 4.156 8.630 -6.271 1.00 83.62 92 VAL A O 1
ATOM 664 N N . SER A 1 93 ? 5.223 7.209 -4.912 1.00 83.00 93 SER A N 1
ATOM 665 C CA . SER A 1 93 ? 4.165 6.180 -4.879 1.00 83.00 93 SER A CA 1
ATOM 666 C C . SER A 1 93 ? 2.813 6.665 -4.334 1.00 83.00 93 SER A C 1
ATOM 668 O O . SER A 1 93 ? 1.796 6.001 -4.517 1.00 83.00 93 SER A O 1
ATOM 670 N N . GLY A 1 94 ? 2.788 7.785 -3.604 1.00 87.00 94 GLY A N 1
ATOM 671 C CA . GLY A 1 94 ? 1.590 8.293 -2.924 1.00 87.00 94 GLY A CA 1
ATOM 672 C C . GLY A 1 94 ? 1.230 7.543 -1.635 1.00 87.00 94 GLY A C 1
ATOM 673 O O . GLY A 1 94 ? 0.373 7.990 -0.877 1.00 87.00 94 GLY A O 1
ATOM 674 N N . PHE A 1 95 ? 1.917 6.447 -1.304 1.00 91.56 95 PHE A N 1
ATOM 675 C CA . PHE A 1 95 ? 1.643 5.655 -0.097 1.00 91.56 95 PHE A CA 1
ATOM 676 C C . PHE A 1 95 ? 1.912 6.417 1.208 1.00 91.56 95 PHE A C 1
ATOM 678 O O . PHE A 1 95 ? 1.381 6.063 2.259 1.00 91.56 95 PHE A O 1
ATOM 685 N N . TRP A 1 96 ? 2.652 7.526 1.158 1.00 91.94 96 TRP A N 1
ATOM 686 C CA . TRP A 1 96 ? 2.801 8.438 2.291 1.00 91.94 96 TRP A CA 1
ATOM 687 C C . TRP A 1 96 ? 1.451 9.001 2.794 1.00 91.94 96 TRP A C 1
ATOM 689 O O . TRP A 1 96 ? 1.345 9.345 3.972 1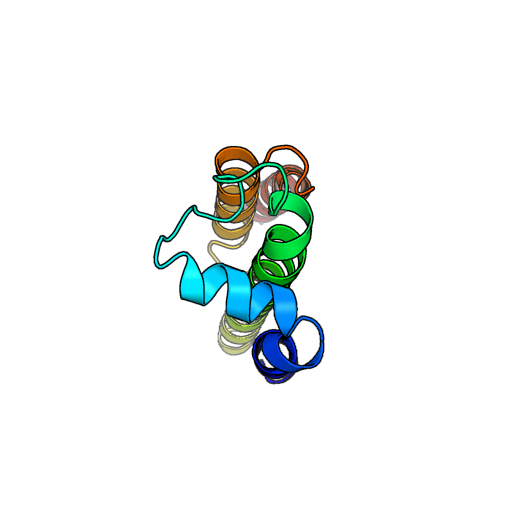.00 91.94 96 TRP A O 1
ATOM 699 N N . PHE A 1 97 ? 0.381 8.999 1.982 1.00 93.69 97 PHE A N 1
ATOM 700 C CA . PHE A 1 97 ? -0.986 9.300 2.440 1.00 93.69 97 PHE A CA 1
ATOM 701 C C . PHE A 1 97 ? -1.517 8.312 3.495 1.00 93.69 97 PHE A C 1
ATOM 703 O O . PHE A 1 97 ? -2.484 8.614 4.193 1.00 93.69 97 PHE A O 1
ATOM 710 N N . SER A 1 98 ? -0.879 7.158 3.698 1.00 94.81 98 SER A N 1
ATOM 711 C CA . SER A 1 98 ? -1.217 6.270 4.814 1.00 94.81 98 SER A CA 1
ATOM 712 C C . SER A 1 98 ? -0.810 6.843 6.181 1.00 94.81 98 SER A C 1
ATOM 714 O O . SER A 1 98 ? -1.414 6.475 7.189 1.00 94.81 98 SER A O 1
ATOM 716 N N . PHE A 1 99 ? 0.136 7.788 6.259 1.00 96.12 99 PHE A N 1
ATOM 717 C CA . PHE A 1 99 ? 0.518 8.431 7.525 1.00 96.12 99 PHE A CA 1
ATOM 718 C C . PHE A 1 99 ? -0.598 9.264 8.177 1.00 96.12 99 PHE A C 1
ATOM 720 O O . PHE A 1 99 ? -0.859 9.046 9.364 1.00 96.12 99 PHE A O 1
ATOM 727 N N . PRO A 1 100 ? -1.300 10.182 7.478 1.00 96.25 100 PRO A N 1
ATOM 728 C CA . PRO A 1 100 ? -2.424 10.893 8.084 1.00 96.25 100 PRO A CA 1
ATOM 729 C C . PRO A 1 100 ? -3.545 9.937 8.521 1.00 96.25 100 PRO A C 1
ATOM 731 O O . PRO A 1 100 ? -4.126 10.134 9.589 1.00 96.25 100 PRO A O 1
ATOM 734 N N . ILE A 1 101 ? -3.790 8.849 7.780 1.00 94.50 101 ILE A N 1
ATOM 735 C CA . ILE A 1 101 ? -4.748 7.803 8.179 1.00 94.50 101 ILE A CA 1
ATOM 736 C C . ILE A 1 101 ? -4.285 7.113 9.472 1.00 94.50 101 ILE A C 1
ATOM 738 O O . ILE A 1 101 ? -5.066 6.963 10.414 1.00 94.50 101 ILE A O 1
ATOM 742 N N . ALA A 1 102 ? -3.003 6.744 9.561 1.00 95.31 102 ALA A N 1
ATOM 743 C CA . ALA A 1 102 ? -2.408 6.156 10.759 1.00 95.31 102 ALA A CA 1
ATOM 744 C C . ALA A 1 102 ? -2.535 7.077 11.982 1.00 95.31 102 ALA A C 1
ATOM 746 O O . ALA A 1 102 ? -2.854 6.623 13.087 1.00 95.31 102 ALA A O 1
ATOM 747 N N . TRP A 1 103 ? -2.309 8.377 11.785 1.00 95.69 103 TRP A N 1
ATOM 748 C CA . TRP A 1 103 ? -2.438 9.386 12.828 1.00 95.69 103 TRP A CA 1
ATOM 749 C C . TRP A 1 103 ? -3.884 9.520 13.319 1.00 95.69 103 TRP A C 1
ATOM 751 O O . TRP A 1 103 ? -4.126 9.457 14.528 1.00 95.69 103 TRP A O 1
ATOM 761 N N . LEU A 1 104 ? -4.853 9.627 12.402 1.00 93.81 104 LEU A N 1
ATOM 762 C CA . LEU A 1 104 ? -6.280 9.682 12.735 1.00 93.81 104 LEU A CA 1
ATOM 763 C C . LEU A 1 104 ? -6.725 8.435 13.505 1.00 93.81 104 LEU A C 1
ATOM 765 O O . LEU A 1 104 ? -7.353 8.549 14.560 1.00 93.81 104 LEU A O 1
ATOM 769 N N . ALA A 1 105 ? -6.328 7.250 13.035 1.00 91.81 105 ALA A N 1
ATOM 770 C CA . ALA A 1 105 ? -6.616 5.987 13.701 1.00 91.81 105 ALA A CA 1
ATOM 771 C C . ALA A 1 105 ? -6.070 5.963 15.136 1.00 91.81 105 ALA A C 1
ATOM 773 O O . ALA A 1 105 ? -6.812 5.671 16.076 1.00 91.81 105 ALA A O 1
ATOM 774 N N . ARG A 1 106 ? -4.807 6.362 15.333 1.00 92.06 106 ARG A N 1
ATOM 775 C CA . ARG A 1 106 ? -4.176 6.427 16.661 1.00 92.06 106 ARG A CA 1
ATOM 776 C C . ARG A 1 106 ? -4.849 7.444 17.585 1.00 92.06 106 ARG A C 1
ATOM 778 O O . ARG A 1 106 ? -4.929 7.225 18.792 1.00 92.06 106 ARG A O 1
ATOM 785 N N . ARG A 1 107 ? -5.322 8.569 17.046 1.00 90.69 107 ARG A N 1
ATOM 786 C CA . ARG A 1 107 ? -6.044 9.581 17.829 1.00 90.69 107 ARG A CA 1
ATOM 787 C C . ARG A 1 107 ? -7.422 9.080 18.253 1.00 90.69 107 ARG A C 1
ATOM 789 O O . ARG A 1 107 ? -7.829 9.329 19.384 1.00 90.69 107 ARG A O 1
ATOM 796 N N . SER A 1 108 ? -8.116 8.364 17.371 1.00 84.88 108 SER A N 1
ATOM 797 C CA . SER A 1 108 ? -9.443 7.811 17.652 1.00 84.88 108 SER A CA 1
ATOM 798 C C . SER A 1 108 ? -9.416 6.733 18.741 1.00 84.88 108 SER A C 1
ATOM 800 O O . SER A 1 108 ? -10.310 6.699 19.581 1.00 84.88 108 SER A O 1
ATOM 802 N N . SER A 1 109 ? -8.358 5.917 18.795 1.00 79.31 109 SER A N 1
ATOM 803 C CA . SER A 1 109 ? -8.213 4.860 19.800 1.00 79.31 109 SER A CA 1
ATOM 804 C C . SER A 1 109 ? -7.854 5.377 21.194 1.00 79.31 109 SER A C 1
ATOM 806 O O . SER A 1 109 ? -8.070 4.667 22.160 1.00 79.31 109 SER A O 1
ATOM 808 N N . ARG A 1 110 ? -7.291 6.589 21.311 1.00 74.81 110 ARG A N 1
ATOM 809 C CA . ARG A 1 110 ? -6.966 7.229 22.604 1.00 74.81 110 ARG A CA 1
ATOM 810 C C . ARG A 1 110 ? -8.159 7.924 23.267 1.00 74.81 110 ARG A C 1
ATOM 812 O O . ARG A 1 110 ? -8.043 8.356 24.404 1.00 74.81 110 ARG A O 1
ATOM 819 N N . ARG A 1 111 ? -9.250 8.132 22.525 1.00 65.56 111 ARG A N 1
ATOM 820 C CA . ARG A 1 111 ? -10.472 8.800 23.005 1.00 65.56 111 ARG A CA 1
ATOM 821 C C . ARG A 1 111 ? -11.540 7.820 23.504 1.00 65.56 111 ARG A C 1
ATOM 823 O O . ARG A 1 111 ? -12.579 8.277 23.966 1.00 65.56 111 ARG A O 1
ATOM 830 N N . ARG A 1 112 ? -11.310 6.519 23.337 1.00 58.75 112 ARG A N 1
ATOM 831 C CA . ARG A 1 112 ? -12.131 5.430 23.872 1.00 58.75 112 ARG A CA 1
ATOM 832 C C . ARG A 1 112 ? -11.439 4.865 25.099 1.00 58.75 112 ARG A C 1
ATOM 834 O O . ARG A 1 112 ? -12.177 4.434 26.002 1.00 58.75 112 ARG A O 1
#